Protein AF-A0A1A7W9N6-F1 (afdb_monomer_lite)

Structure (mmCIF, N/CA/C/O backbone):
data_AF-A0A1A7W9N6-F1
#
_entry.id   AF-A0A1A7W9N6-F1
#
loop_
_atom_site.group_PDB
_atom_site.id
_atom_site.type_symbol
_atom_site.label_atom_id
_atom_site.label_alt_id
_atom_site.label_comp_id
_atom_site.label_asym_id
_atom_site.label_entity_id
_atom_site.label_seq_id
_atom_site.pdbx_PDB_ins_code
_atom_site.Cartn_x
_atom_site.Cartn_y
_atom_site.Cartn_z
_atom_site.occupancy
_atom_site.B_iso_or_equiv
_atom_site.auth_seq_id
_atom_site.auth_comp_id
_atom_site.auth_asym_id
_atom_site.auth_atom_id
_atom_site.pdbx_PDB_model_num
ATOM 1 N N . ALA A 1 1 ? 23.159 -4.246 10.395 1.00 40.38 1 ALA A N 1
ATOM 2 C CA . ALA A 1 1 ? 23.234 -3.178 9.374 1.00 40.38 1 ALA A CA 1
ATOM 3 C C . ALA A 1 1 ? 21.903 -2.975 8.635 1.00 40.38 1 ALA A C 1
ATOM 5 O O . ALA A 1 1 ? 21.334 -1.902 8.759 1.00 40.38 1 ALA A O 1
ATOM 6 N N . VAL A 1 2 ? 21.338 -3.995 7.967 1.00 41.28 2 VAL A N 1
ATOM 7 C CA . VAL A 1 2 ? 20.120 -3.872 7.120 1.00 41.28 2 VAL A CA 1
ATOM 8 C C . VAL A 1 2 ? 18.894 -3.259 7.833 1.00 41.28 2 VAL A C 1
ATOM 10 O O . VAL A 1 2 ? 18.187 -2.453 7.238 1.00 41.28 2 VAL A O 1
ATOM 13 N N . LYS A 1 3 ? 18.682 -3.567 9.124 1.00 33.03 3 LYS A N 1
ATOM 14 C CA . LYS A 1 3 ? 17.565 -3.052 9.948 1.00 33.03 3 LYS A CA 1
ATOM 15 C C . LYS A 1 3 ? 17.472 -1.522 9.999 1.00 33.03 3 LYS A C 1
ATOM 17 O O . LYS A 1 3 ? 16.381 -0.975 9.904 1.00 33.03 3 LYS A O 1
ATOM 22 N N . PHE A 1 4 ? 18.598 -0.849 10.233 1.00 38.84 4 PHE A N 1
ATOM 23 C CA . PHE A 1 4 ? 18.612 0.604 10.430 1.00 38.84 4 PHE A CA 1
ATOM 24 C C . PHE A 1 4 ? 18.635 1.362 9.106 1.00 38.84 4 PHE A C 1
ATOM 26 O O . PHE A 1 4 ? 18.126 2.474 9.064 1.00 38.84 4 PHE A O 1
ATOM 33 N N . ASN A 1 5 ? 19.140 0.736 8.039 1.00 46.41 5 ASN A N 1
ATOM 34 C CA . ASN A 1 5 ? 19.109 1.324 6.705 1.00 46.41 5 ASN A CA 1
ATOM 35 C C . ASN A 1 5 ? 17.657 1.436 6.225 1.00 46.41 5 ASN A C 1
ATOM 37 O O . ASN A 1 5 ? 17.173 2.540 6.042 1.00 46.41 5 ASN A O 1
ATOM 41 N N . LEU A 1 6 ? 16.885 0.341 6.200 1.00 50.59 6 LEU A N 1
ATOM 42 C CA . LEU A 1 6 ? 15.506 0.364 5.674 1.00 50.59 6 LEU A CA 1
ATOM 43 C C . LEU A 1 6 ? 14.525 1.260 6.454 1.00 50.59 6 LEU A C 1
ATOM 45 O O . LEU A 1 6 ? 13.573 1.760 5.863 1.00 50.59 6 LEU A O 1
ATOM 49 N N . ARG A 1 7 ? 14.751 1.471 7.760 1.00 50.62 7 ARG A N 1
ATOM 50 C CA . ARG A 1 7 ? 13.930 2.364 8.605 1.00 50.62 7 ARG A CA 1
ATOM 51 C C . ARG A 1 7 ? 14.305 3.846 8.448 1.00 50.62 7 ARG A C 1
ATOM 53 O O . ARG A 1 7 ? 13.474 4.701 8.724 1.00 50.62 7 ARG A O 1
ATOM 60 N N . ALA A 1 8 ? 15.540 4.148 8.043 1.00 56.41 8 ALA A N 1
ATOM 61 C CA . ALA A 1 8 ? 16.021 5.512 7.803 1.00 56.41 8 ALA A CA 1
ATOM 62 C C . ALA A 1 8 ? 16.044 5.892 6.310 1.00 56.41 8 ALA A C 1
ATOM 64 O O . ALA A 1 8 ? 16.254 7.061 5.988 1.00 56.41 8 ALA A O 1
ATOM 65 N N . GLU A 1 9 ? 15.833 4.921 5.417 1.00 67.62 9 GLU A N 1
ATOM 66 C CA . GLU A 1 9 ? 15.826 5.129 3.973 1.00 67.62 9 GLU A CA 1
ATOM 67 C C . GLU A 1 9 ? 14.688 6.054 3.550 1.00 67.62 9 GLU A C 1
ATOM 69 O O . GLU A 1 9 ? 13.562 5.984 4.059 1.00 67.62 9 GLU A O 1
ATOM 74 N N . SER A 1 10 ? 14.976 6.901 2.561 1.00 82.88 10 SER A N 1
ATOM 75 C CA . SER A 1 10 ? 13.956 7.767 1.994 1.00 82.88 10 SER A CA 1
ATOM 76 C C . SER A 1 10 ? 12.894 6.934 1.261 1.00 82.88 10 SER A C 1
ATOM 78 O O . SER A 1 10 ? 13.165 5.817 0.807 1.00 82.88 10 SER A O 1
ATOM 80 N N . PRO A 1 11 ? 11.689 7.486 1.034 1.00 84.69 11 PRO A N 1
ATOM 81 C CA . PRO A 1 11 ? 10.685 6.813 0.219 1.00 84.69 11 PRO A CA 1
ATOM 82 C C . PRO A 1 11 ? 11.200 6.414 -1.173 1.00 84.69 11 PRO A C 1
ATOM 84 O O . PRO A 1 11 ? 10.679 5.474 -1.758 1.00 84.69 11 PRO A O 1
ATOM 87 N N . ARG A 1 12 ? 12.199 7.118 -1.726 1.00 89.19 12 ARG A N 1
ATOM 88 C CA . ARG A 1 12 ? 12.764 6.806 -3.048 1.00 89.19 12 ARG A CA 1
ATOM 89 C C . ARG A 1 12 ? 13.609 5.541 -3.006 1.00 89.19 12 ARG A C 1
ATOM 91 O O . ARG A 1 12 ? 13.383 4.662 -3.829 1.00 89.19 12 ARG A O 1
ATOM 98 N N . ASP A 1 13 ? 14.493 5.437 -2.020 1.00 87.69 13 ASP A N 1
ATOM 99 C CA . ASP A 1 13 ? 15.378 4.281 -1.850 1.00 87.69 13 ASP A CA 1
ATOM 100 C C . ASP A 1 13 ? 14.560 3.021 -1.527 1.00 87.69 13 ASP A C 1
ATOM 102 O O . ASP A 1 13 ? 14.825 1.935 -2.044 1.00 87.69 13 ASP A O 1
ATOM 106 N N . PHE A 1 14 ? 13.478 3.168 -0.752 1.00 88.56 14 PHE A N 1
ATOM 107 C CA . PHE A 1 14 ? 12.549 2.063 -0.524 1.00 88.56 14 PHE A CA 1
ATOM 108 C C . PHE A 1 14 ? 11.819 1.648 -1.811 1.00 88.56 14 PHE A C 1
ATOM 110 O O . PHE A 1 14 ? 11.653 0.459 -2.071 1.00 88.56 14 PHE A O 1
ATOM 117 N N . VAL A 1 15 ? 11.421 2.602 -2.662 1.00 92.06 15 VAL A N 1
ATOM 118 C CA . VAL A 1 15 ? 10.859 2.295 -3.989 1.00 92.06 15 VAL A CA 1
ATOM 119 C C . VAL A 1 15 ? 11.872 1.574 -4.878 1.00 92.06 15 VAL A C 1
ATOM 121 O O . VAL A 1 15 ? 11.483 0.622 -5.549 1.00 92.06 15 VAL A O 1
ATOM 124 N N . ASP A 1 16 ? 13.147 1.978 -4.884 1.00 91.12 16 ASP A N 1
ATOM 125 C CA . ASP A 1 16 ? 14.215 1.262 -5.601 1.00 91.12 16 ASP A CA 1
ATOM 126 C C . ASP A 1 16 ? 14.278 -0.207 -5.186 1.00 91.12 16 ASP A C 1
ATOM 128 O O . ASP A 1 16 ? 14.307 -1.096 -6.040 1.00 91.12 16 ASP A O 1
ATOM 132 N N . LEU A 1 17 ? 14.221 -0.471 -3.879 1.00 90.19 17 LEU A N 1
ATOM 133 C CA . LEU A 1 17 ? 14.188 -1.831 -3.362 1.00 90.19 17 LEU A CA 1
ATOM 134 C C . LEU A 1 17 ? 12.951 -2.593 -3.852 1.00 90.19 17 LEU A C 1
ATOM 136 O O . LEU A 1 17 ? 13.098 -3.703 -4.360 1.00 90.19 17 LEU A O 1
ATOM 140 N N . LEU A 1 18 ? 11.753 -2.016 -3.731 1.00 91.25 18 LEU A N 1
ATOM 141 C CA . LEU A 1 18 ? 10.515 -2.683 -4.148 1.00 91.25 18 LEU A CA 1
ATOM 142 C C . LEU A 1 18 ? 10.503 -2.999 -5.649 1.00 91.25 18 LEU A C 1
ATOM 144 O O . LEU A 1 18 ? 10.092 -4.086 -6.045 1.00 91.25 18 LEU A O 1
ATOM 148 N N . LEU A 1 19 ? 10.980 -2.072 -6.483 1.00 92.31 19 LEU A N 1
ATOM 149 C CA . LEU A 1 19 ? 11.065 -2.261 -7.933 1.00 92.31 19 LEU A CA 1
ATOM 150 C C . LEU A 1 19 ? 12.184 -3.230 -8.343 1.00 92.31 19 LEU A C 1
ATOM 152 O O . LEU A 1 19 ? 12.133 -3.787 -9.436 1.00 92.31 19 LEU A O 1
ATOM 156 N N . SER A 1 20 ? 13.181 -3.458 -7.482 1.00 92.38 20 SER A N 1
ATOM 157 C CA . SER A 1 20 ? 14.221 -4.467 -7.720 1.00 92.38 20 SER A CA 1
ATOM 158 C C . SER A 1 20 ? 13.718 -5.904 -7.537 1.00 92.38 20 SER A C 1
ATOM 160 O O . SER A 1 20 ? 14.370 -6.854 -7.979 1.00 92.38 20 SER A O 1
ATOM 162 N N . TRP A 1 21 ? 12.570 -6.093 -6.878 1.00 91.06 21 TRP A N 1
ATOM 163 C CA . TRP A 1 21 ? 12.002 -7.418 -6.671 1.00 91.06 21 TRP A CA 1
ATOM 164 C C . TRP A 1 21 ? 11.424 -7.968 -7.968 1.00 91.06 21 TRP A C 1
ATOM 166 O O . TRP A 1 21 ? 10.752 -7.276 -8.726 1.00 91.06 21 TRP A O 1
ATOM 176 N N . LYS A 1 22 ? 11.624 -9.272 -8.188 1.00 90.75 22 LYS A N 1
ATOM 177 C CA . LYS A 1 22 ? 11.070 -9.981 -9.350 1.00 90.75 22 LYS A CA 1
ATOM 178 C C . LYS A 1 22 ? 9.545 -9.842 -9.448 1.00 90.75 22 LYS A C 1
ATOM 180 O O . LYS A 1 22 ? 9.002 -9.816 -10.548 1.00 90.75 22 LYS A O 1
ATOM 185 N N . HIS A 1 23 ? 8.870 -9.781 -8.302 1.00 88.38 23 HIS A N 1
ATOM 186 C CA . HIS A 1 23 ? 7.435 -9.562 -8.202 1.00 88.38 23 HIS A CA 1
ATOM 187 C C . HIS A 1 23 ? 7.184 -8.445 -7.190 1.00 88.38 23 HIS A C 1
ATOM 189 O O . HIS A 1 23 ? 7.594 -8.557 -6.033 1.00 88.38 23 HIS A O 1
ATOM 195 N N . PHE A 1 24 ? 6.528 -7.371 -7.630 1.00 91.25 24 PHE A N 1
ATOM 196 C CA . PHE A 1 24 ? 6.167 -6.260 -6.756 1.00 91.25 24 PHE A CA 1
ATOM 197 C C . PHE A 1 24 ? 5.120 -6.736 -5.732 1.00 91.25 24 PHE A C 1
ATOM 199 O O . PHE A 1 24 ? 4.175 -7.432 -6.113 1.00 91.25 24 PHE A O 1
ATOM 206 N N . PRO A 1 25 ? 5.252 -6.411 -4.437 1.00 92.31 25 PRO A N 1
ATOM 207 C CA . PRO A 1 25 ? 4.353 -6.942 -3.417 1.00 92.31 25 PRO A CA 1
ATOM 208 C C . PRO A 1 25 ? 2.944 -6.351 -3.528 1.00 92.31 25 PRO A C 1
ATOM 210 O O . PRO A 1 25 ? 2.778 -5.160 -3.787 1.00 92.31 25 PRO A O 1
ATOM 213 N N . ASN A 1 26 ? 1.907 -7.152 -3.256 1.00 94.12 26 ASN A N 1
ATOM 214 C CA . ASN A 1 26 ? 0.525 -6.650 -3.203 1.00 94.12 26 ASN A CA 1
ATOM 215 C C . ASN A 1 26 ? 0.287 -5.663 -2.052 1.00 94.12 26 ASN A C 1
ATOM 217 O O . ASN A 1 26 ? -0.600 -4.822 -2.139 1.00 94.12 26 ASN A O 1
ATOM 221 N N . ILE A 1 27 ? 1.051 -5.753 -0.959 1.00 92.31 27 ILE A N 1
ATOM 222 C CA . ILE A 1 27 ? 0.919 -4.861 0.197 1.00 92.31 27 ILE A CA 1
ATOM 223 C C . ILE A 1 27 ? 2.307 -4.408 0.629 1.00 92.31 27 ILE A C 1
ATOM 225 O O . ILE A 1 27 ? 3.158 -5.225 0.971 1.00 92.31 27 ILE A O 1
ATOM 229 N N . SER A 1 28 ? 2.524 -3.098 0.621 1.00 91.62 28 SER A N 1
ATOM 230 C CA . SER A 1 28 ? 3.708 -2.443 1.172 1.00 91.62 28 SER A CA 1
ATOM 231 C C . SER A 1 28 ? 3.305 -1.629 2.392 1.00 91.62 28 SER A C 1
ATOM 233 O O . SER A 1 28 ? 2.448 -0.752 2.290 1.00 91.62 28 SER A O 1
ATOM 235 N N . VAL A 1 29 ? 3.917 -1.910 3.540 1.00 87.69 29 VAL A N 1
ATOM 236 C CA . VAL A 1 29 ? 3.707 -1.150 4.780 1.00 87.69 29 VAL A CA 1
ATOM 237 C C . VAL A 1 29 ? 4.914 -0.256 5.012 1.00 87.69 29 VAL A C 1
ATOM 239 O O . VAL A 1 29 ? 6.045 -0.738 4.982 1.00 87.69 29 VAL A O 1
ATOM 242 N N . TYR A 1 30 ? 4.683 1.042 5.197 1.00 85.94 30 TYR A N 1
ATOM 243 C CA . TYR A 1 30 ? 5.754 2.026 5.338 1.00 85.94 30 TYR A CA 1
ATOM 244 C C . TYR A 1 30 ? 5.286 3.252 6.131 1.00 85.94 30 TYR A C 1
ATOM 246 O O . TYR A 1 30 ? 4.108 3.609 6.092 1.00 85.94 30 TYR A O 1
ATOM 254 N N . ASP A 1 31 ? 6.210 3.925 6.819 1.00 81.69 31 ASP A N 1
ATOM 255 C CA . ASP A 1 31 ? 5.909 5.071 7.692 1.00 81.69 31 ASP A CA 1
ATOM 256 C C . ASP A 1 31 ? 5.293 6.253 6.931 1.00 81.69 31 ASP A C 1
ATOM 258 O O . ASP A 1 31 ? 4.393 6.929 7.429 1.00 81.69 31 ASP A O 1
ATOM 262 N N . TYR A 1 32 ? 5.754 6.489 5.698 1.00 85.88 32 TYR A N 1
ATOM 263 C CA . TYR A 1 32 ? 5.233 7.527 4.810 1.00 85.88 32 TYR A CA 1
ATOM 264 C C . TYR A 1 32 ? 4.677 6.922 3.514 1.00 85.88 32 TYR A C 1
ATOM 266 O O . TYR A 1 32 ? 5.175 7.182 2.413 1.00 85.88 32 TYR A O 1
ATOM 274 N N . ALA A 1 33 ? 3.637 6.089 3.630 1.00 90.94 33 ALA A N 1
ATOM 275 C CA . ALA A 1 33 ? 3.084 5.332 2.504 1.00 90.94 33 ALA A CA 1
ATOM 276 C C . ALA A 1 33 ? 2.574 6.221 1.356 1.00 90.94 33 ALA A C 1
ATOM 278 O O . ALA A 1 33 ? 2.684 5.852 0.186 1.00 90.94 33 ALA A O 1
ATOM 279 N N . ARG A 1 34 ? 2.085 7.434 1.654 1.00 92.50 34 ARG A N 1
ATOM 280 C CA . ARG A 1 34 ? 1.764 8.439 0.627 1.00 92.50 34 ARG A CA 1
ATOM 281 C C . ARG A 1 34 ? 2.982 8.811 -0.220 1.00 92.50 34 ARG A C 1
ATOM 283 O O . ARG A 1 34 ? 2.868 8.882 -1.442 1.00 92.50 34 ARG A O 1
ATOM 290 N N . GLY A 1 35 ? 4.123 9.072 0.418 1.00 92.12 35 GLY A N 1
ATOM 291 C CA . GLY A 1 35 ? 5.371 9.374 -0.281 1.00 92.12 35 GLY A CA 1
ATOM 292 C C . GLY A 1 35 ? 5.850 8.188 -1.101 1.00 92.12 35 GLY A C 1
ATOM 293 O O . GLY A 1 35 ? 6.211 8.361 -2.262 1.00 92.12 35 GLY A O 1
ATOM 294 N N . LEU A 1 36 ? 5.773 6.989 -0.522 1.00 92.94 36 LEU A N 1
ATOM 295 C CA . LEU A 1 36 ? 6.113 5.746 -1.205 1.00 92.94 36 LEU A CA 1
ATOM 296 C C . LEU A 1 36 ? 5.300 5.571 -2.494 1.00 92.94 36 LEU A C 1
ATOM 298 O O . LEU A 1 36 ? 5.876 5.420 -3.570 1.00 92.94 36 LEU A O 1
ATOM 302 N N . ALA A 1 37 ? 3.971 5.669 -2.403 1.00 95.31 37 ALA A N 1
ATOM 303 C CA . ALA A 1 37 ? 3.084 5.512 -3.551 1.00 95.31 37 ALA A CA 1
ATOM 304 C C . ALA A 1 37 ? 3.329 6.575 -4.631 1.00 95.31 37 ALA A C 1
ATOM 306 O O . ALA A 1 37 ? 3.349 6.257 -5.819 1.00 95.31 37 ALA A O 1
ATOM 307 N N . LEU A 1 38 ? 3.557 7.831 -4.227 1.00 95.12 38 LEU A N 1
ATOM 308 C CA . LEU A 1 38 ? 3.872 8.920 -5.153 1.00 95.12 38 LEU A CA 1
ATOM 309 C C . LEU A 1 38 ? 5.173 8.649 -5.923 1.00 95.12 38 LEU A C 1
ATOM 311 O O . LEU A 1 38 ? 5.213 8.818 -7.140 1.00 95.12 38 LEU A O 1
ATOM 315 N N . HIS A 1 39 ? 6.229 8.229 -5.225 1.00 95.12 39 HIS A N 1
ATOM 316 C CA . HIS A 1 39 ? 7.522 7.951 -5.846 1.00 95.12 39 HIS A CA 1
ATOM 317 C C . HIS A 1 39 ? 7.493 6.701 -6.728 1.00 95.12 39 HIS A C 1
ATOM 319 O O . HIS A 1 39 ? 8.062 6.731 -7.819 1.00 95.12 39 HIS A O 1
ATOM 325 N N . ALA A 1 40 ? 6.796 5.643 -6.309 1.00 95.75 40 ALA A N 1
ATOM 326 C CA . ALA A 1 40 ? 6.610 4.439 -7.113 1.00 95.75 40 ALA A CA 1
ATOM 327 C C . ALA A 1 40 ? 5.861 4.744 -8.413 1.00 95.75 40 ALA A C 1
ATOM 329 O O . ALA A 1 40 ? 6.390 4.469 -9.486 1.00 95.75 40 ALA A O 1
ATOM 330 N N . ASN A 1 41 ? 4.702 5.407 -8.333 1.00 95.81 41 ASN A N 1
ATOM 331 C CA . ASN A 1 41 ? 3.915 5.763 -9.517 1.00 95.81 41 ASN A CA 1
ATOM 332 C C . ASN A 1 41 ? 4.652 6.733 -10.452 1.00 95.81 41 ASN A C 1
ATOM 334 O O . ASN A 1 41 ? 4.442 6.698 -11.660 1.00 95.81 41 ASN A O 1
ATOM 338 N N . GLY A 1 42 ? 5.526 7.593 -9.917 1.00 95.19 42 GLY A N 1
ATOM 339 C CA . GLY A 1 42 ? 6.371 8.467 -10.732 1.00 95.19 42 GLY A CA 1
ATOM 340 C C . GLY A 1 42 ? 7.441 7.718 -11.534 1.00 95.19 42 GLY A C 1
ATOM 341 O O . GLY A 1 42 ? 7.864 8.204 -12.579 1.00 95.19 42 GLY A O 1
ATOM 342 N N . ARG A 1 43 ? 7.881 6.544 -11.065 1.00 94.81 43 ARG A N 1
ATOM 343 C CA . ARG A 1 43 ? 8.902 5.723 -11.736 1.00 94.81 43 ARG A CA 1
ATOM 344 C C . ARG A 1 43 ? 8.308 4.651 -12.630 1.00 94.81 43 ARG A C 1
ATOM 346 O O . ARG A 1 43 ? 8.806 4.429 -13.727 1.00 94.81 43 ARG A O 1
ATOM 353 N N . GLN A 1 44 ? 7.255 4.005 -12.156 1.00 94.12 44 GLN A N 1
ATOM 354 C CA . GLN A 1 44 ? 6.484 3.033 -12.905 1.00 94.12 44 GLN A CA 1
ATOM 355 C C . GLN A 1 44 ? 5.005 3.414 -12.761 1.00 94.12 44 GLN A C 1
ATOM 357 O O . GLN A 1 44 ? 4.388 3.137 -11.729 1.00 94.12 44 GLN A O 1
ATOM 362 N N . PRO A 1 45 ? 4.438 4.104 -13.766 1.00 94.25 45 PRO A N 1
ATOM 363 C CA . PRO A 1 45 ? 3.040 4.508 -13.750 1.00 94.25 45 PRO A CA 1
ATOM 364 C C . PRO A 1 45 ? 2.112 3.316 -13.528 1.00 94.25 45 PRO A C 1
ATOM 366 O O . PRO A 1 45 ? 2.309 2.247 -14.103 1.00 94.25 45 PRO A O 1
ATOM 369 N N . GLY A 1 46 ? 1.101 3.511 -12.687 1.00 91.75 46 GLY A N 1
ATOM 370 C CA . GLY A 1 46 ? 0.076 2.507 -12.428 1.00 91.75 46 GLY A CA 1
ATOM 371 C C . GLY A 1 46 ? 0.395 1.472 -11.352 1.00 91.75 46 GLY A C 1
ATOM 372 O O . GLY A 1 46 ? -0.485 0.682 -11.030 1.00 91.75 46 GLY A O 1
ATOM 373 N N . VAL A 1 47 ? 1.593 1.483 -10.747 1.00 93.19 47 VAL A N 1
ATOM 374 C CA . VAL A 1 47 ? 1.957 0.496 -9.707 1.00 93.19 47 VAL A CA 1
ATOM 375 C C . VAL A 1 47 ? 0.960 0.480 -8.555 1.00 93.19 47 VAL A C 1
ATOM 377 O O . VAL A 1 47 ? 0.559 -0.588 -8.122 1.00 93.19 47 VAL A O 1
ATOM 380 N N . PHE A 1 48 ? 0.537 1.647 -8.075 1.00 96.19 48 PHE A N 1
ATOM 381 C CA . PHE A 1 48 ? -0.427 1.791 -6.984 1.00 96.19 48 PHE A CA 1
ATOM 382 C C . PHE A 1 48 ? -1.773 2.367 -7.456 1.00 96.19 48 PHE A C 1
ATOM 384 O O . PHE A 1 48 ? -2.418 3.133 -6.736 1.00 96.19 48 PHE A O 1
ATOM 391 N N . ASP A 1 49 ? -2.205 2.066 -8.676 1.00 93.25 49 ASP A N 1
ATOM 392 C CA . ASP A 1 49 ? -3.523 2.490 -9.158 1.00 93.25 49 ASP A CA 1
ATOM 393 C C . ASP A 1 49 ? -4.665 1.642 -8.565 1.00 93.25 49 ASP A C 1
ATOM 395 O O . ASP A 1 49 ? -4.439 0.518 -8.116 1.00 93.25 49 ASP A O 1
ATOM 399 N N . PRO A 1 50 ? -5.909 2.165 -8.525 1.00 93.69 50 PRO A N 1
ATOM 400 C CA . PRO A 1 50 ? -6.337 3.490 -9.001 1.00 93.69 50 PRO A CA 1
ATOM 401 C C . PRO A 1 50 ? -6.190 4.611 -7.959 1.00 93.69 50 PRO A C 1
ATOM 403 O O . PRO A 1 50 ? -6.143 5.790 -8.301 1.00 93.69 50 PRO A O 1
ATOM 406 N N . PHE A 1 51 ? -6.110 4.280 -6.670 1.00 96.00 51 PHE A N 1
ATOM 407 C CA . PHE A 1 51 ? -6.235 5.272 -5.596 1.00 96.00 51 PHE A CA 1
ATOM 408 C C . PHE A 1 51 ? -4.902 5.663 -4.965 1.00 96.00 51 PHE A C 1
ATOM 410 O O . PHE A 1 51 ? -4.870 6.069 -3.801 1.00 96.00 51 PHE A O 1
ATOM 417 N N . GLN A 1 52 ? -3.800 5.574 -5.713 1.00 95.31 52 GLN A N 1
ATOM 418 C CA . GLN A 1 52 ? -2.440 5.784 -5.201 1.00 95.31 52 GLN A CA 1
ATOM 419 C C . GLN A 1 52 ? -2.141 4.859 -4.006 1.00 95.31 52 GLN A C 1
ATOM 421 O O . GLN A 1 52 ? -1.537 5.275 -3.016 1.00 95.31 52 GLN A O 1
ATOM 426 N N . GLY A 1 53 ? -2.639 3.624 -4.052 1.00 94.94 53 GLY A N 1
ATOM 427 C CA . GLY A 1 53 ? -2.387 2.576 -3.065 1.00 94.94 53 GLY A CA 1
ATOM 428 C C . GLY A 1 53 ? -3.222 2.692 -1.793 1.00 94.94 53 GLY A C 1
ATOM 429 O O . GLY A 1 53 ? -2.909 2.018 -0.816 1.00 94.94 53 GLY A O 1
ATOM 430 N N . ARG A 1 54 ? -4.240 3.564 -1.769 1.00 96.81 54 ARG A N 1
ATOM 431 C CA . ARG A 1 54 ? -5.268 3.578 -0.716 1.00 96.81 54 ARG A CA 1
ATOM 432 C C . ARG A 1 54 ? -6.200 2.379 -0.871 1.00 96.81 54 ARG A C 1
ATOM 434 O O . ARG A 1 54 ? -6.413 1.899 -1.980 1.00 96.81 54 ARG A O 1
ATOM 441 N N . LEU A 1 55 ? -6.791 1.956 0.242 1.00 96.75 55 LEU A N 1
ATOM 442 C CA . LEU A 1 55 ? -7.727 0.832 0.297 1.00 96.75 55 LEU A CA 1
ATOM 443 C C . LEU A 1 55 ? -9.076 1.139 -0.365 1.00 96.75 55 LEU A C 1
ATOM 445 O O . LEU A 1 55 ? -9.745 0.236 -0.854 1.00 96.75 55 LEU A O 1
ATOM 449 N N . LEU A 1 56 ? -9.472 2.412 -0.375 1.00 97.19 56 LEU A N 1
ATOM 450 C CA . LEU A 1 56 ? -10.730 2.902 -0.931 1.00 97.19 56 LEU A CA 1
ATOM 451 C C . LEU A 1 56 ? -10.494 4.205 -1.702 1.00 97.19 56 LEU A C 1
ATOM 453 O O . LEU A 1 56 ? -9.497 4.905 -1.486 1.00 97.19 56 LEU A O 1
ATOM 457 N N . ASP A 1 57 ? -11.453 4.553 -2.559 1.00 97.06 57 ASP A N 1
ATOM 458 C CA . ASP A 1 57 ? -11.520 5.861 -3.213 1.00 97.06 57 ASP A CA 1
ATOM 459 C C . ASP A 1 57 ? -11.553 6.977 -2.145 1.00 97.06 57 ASP A C 1
ATOM 461 O O . ASP A 1 57 ? -12.350 6.869 -1.203 1.00 97.06 57 ASP A O 1
ATOM 465 N N . PRO A 1 58 ? -10.718 8.034 -2.236 1.00 96.38 58 PRO A N 1
ATOM 466 C CA . PRO A 1 58 ? -10.705 9.167 -1.306 1.00 96.38 58 PRO A CA 1
ATOM 467 C C . PRO A 1 58 ? -11.941 10.090 -1.385 1.00 96.38 58 PRO A C 1
ATOM 469 O O . PRO A 1 58 ? -11.807 11.315 -1.422 1.00 96.38 58 PRO A O 1
ATOM 472 N N . THR A 1 59 ? -13.148 9.524 -1.349 1.00 97.56 59 THR A N 1
ATOM 473 C CA . THR A 1 59 ? -14.407 10.269 -1.234 1.00 97.56 59 THR A CA 1
ATOM 474 C C . THR A 1 59 ? -14.658 10.717 0.214 1.00 97.56 59 THR A C 1
ATOM 476 O O . THR A 1 59 ? -14.214 10.047 1.154 1.00 97.56 59 THR A O 1
ATOM 479 N N . PRO A 1 60 ? -15.402 11.818 0.444 1.00 97.25 60 PRO A N 1
ATOM 480 C CA . PRO A 1 60 ? -15.751 12.259 1.797 1.00 97.25 60 PRO A CA 1
ATOM 481 C C . PRO A 1 60 ? -16.476 11.190 2.627 1.00 97.25 60 PRO A C 1
ATOM 483 O O . PRO A 1 60 ? -16.225 11.077 3.825 1.00 97.25 60 PRO A O 1
ATOM 486 N N . GLU A 1 61 ? -17.329 10.382 1.990 1.00 97.75 61 GLU A N 1
ATOM 487 C CA . GLU A 1 61 ? -18.063 9.298 2.651 1.00 97.75 61 GLU A CA 1
ATOM 488 C C . GLU A 1 61 ? -17.117 8.187 3.119 1.00 97.75 61 GLU A C 1
ATOM 490 O O . GLU A 1 61 ? -17.137 7.826 4.293 1.00 97.75 61 GLU A O 1
ATOM 495 N N . ASN A 1 62 ? -16.217 7.709 2.249 1.00 97.69 62 ASN A N 1
ATOM 496 C CA . ASN A 1 62 ? -15.250 6.670 2.615 1.00 97.69 62 ASN A CA 1
ATOM 497 C C . ASN A 1 62 ? -14.313 7.143 3.732 1.00 97.69 62 ASN A C 1
ATOM 499 O O . ASN A 1 62 ? -14.037 6.395 4.667 1.00 97.69 62 ASN A O 1
ATOM 503 N N . ILE A 1 63 ? -13.850 8.397 3.665 1.00 96.75 63 ILE A N 1
ATOM 504 C CA . ILE A 1 63 ? -13.010 9.002 4.709 1.00 96.75 63 ILE A CA 1
ATOM 505 C C . ILE A 1 63 ? -13.756 9.026 6.045 1.00 96.75 63 ILE A C 1
ATOM 507 O O . ILE A 1 63 ? -13.182 8.664 7.074 1.00 96.75 63 ILE A O 1
ATOM 511 N N . LYS A 1 64 ? -15.031 9.427 6.040 1.00 96.38 64 LYS A N 1
ATOM 512 C CA . LYS A 1 64 ? -15.862 9.472 7.244 1.00 96.38 64 LYS A CA 1
ATOM 513 C C . LYS A 1 64 ? -16.082 8.074 7.820 1.00 96.38 64 LYS A C 1
ATOM 515 O O . LYS A 1 64 ? -15.783 7.857 8.991 1.00 96.38 64 LYS A O 1
ATOM 520 N N . GLN A 1 65 ? -16.527 7.119 7.006 1.00 96.88 65 GLN A N 1
ATOM 521 C CA . GLN A 1 65 ? -16.772 5.745 7.450 1.00 96.88 65 GLN A CA 1
ATOM 522 C C . GLN A 1 65 ? -15.505 5.076 7.995 1.00 96.88 65 GLN A C 1
ATOM 524 O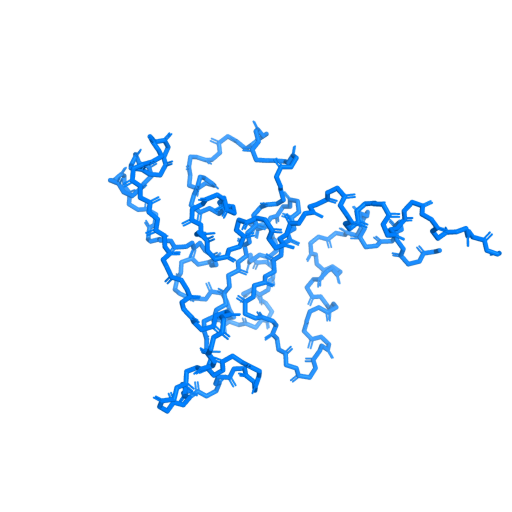 O . GLN A 1 65 ? -15.563 4.408 9.026 1.00 96.88 65 GLN A O 1
ATOM 529 N N . ALA A 1 66 ? -14.352 5.301 7.359 1.00 94.88 66 ALA A N 1
ATOM 530 C CA . ALA A 1 66 ? -13.060 4.809 7.835 1.00 94.88 66 ALA A CA 1
ATOM 531 C C . ALA A 1 66 ? -12.619 5.476 9.143 1.00 94.88 66 ALA A C 1
ATOM 533 O O . ALA A 1 66 ? -12.122 4.799 10.038 1.00 94.88 66 ALA A O 1
ATOM 534 N N . SER A 1 67 ? -12.839 6.785 9.290 1.00 91.75 67 SER A N 1
ATOM 535 C CA . SER A 1 67 ? -12.517 7.515 10.527 1.00 91.75 67 SER A CA 1
ATOM 536 C C . SER A 1 67 ? -13.387 7.077 11.704 1.00 91.75 67 SER A C 1
ATOM 538 O O . SER A 1 67 ? -12.927 7.082 12.842 1.00 91.75 67 SER A O 1
ATOM 540 N N . GLU A 1 68 ? -14.629 6.677 11.429 1.00 93.25 68 GLU A N 1
ATOM 541 C CA . GLU A 1 68 ? -15.578 6.149 12.411 1.00 93.25 68 GLU A CA 1
ATOM 542 C C . GLU A 1 68 ? -15.410 4.636 12.667 1.00 93.25 68 GLU A C 1
ATOM 544 O O . GLU A 1 68 ? -16.151 4.084 13.479 1.00 93.25 68 GLU A O 1
ATOM 549 N N . GLY A 1 69 ? -14.478 3.953 11.985 1.00 90.44 69 GLY A N 1
ATOM 550 C CA . GLY A 1 69 ? -14.262 2.504 12.124 1.00 90.44 69 GLY A CA 1
ATOM 551 C C . GLY A 1 69 ? -15.427 1.645 11.612 1.00 90.44 69 GLY A C 1
ATOM 552 O O . GLY A 1 69 ? -15.631 0.529 12.080 1.00 90.44 69 GLY A O 1
ATOM 553 N N . LYS A 1 70 ? -16.233 2.175 10.685 1.00 94.06 70 LYS A N 1
ATOM 554 C CA . LYS A 1 70 ? -17.465 1.542 10.178 1.00 94.06 70 LYS A CA 1
ATOM 555 C C . LYS A 1 70 ? -17.292 0.804 8.853 1.00 94.06 70 LYS A C 1
ATOM 557 O O . LYS A 1 70 ? -18.256 0.225 8.358 1.00 94.06 70 LYS A O 1
ATOM 562 N N . VAL A 1 71 ? -16.099 0.837 8.267 1.00 95.25 71 VAL A N 1
ATOM 563 C CA . VAL A 1 71 ? -15.798 0.180 6.992 1.00 95.25 71 VAL A CA 1
ATOM 564 C C . VAL A 1 71 ? -14.598 -0.741 7.140 1.00 95.25 71 VAL A C 1
ATOM 566 O O . VAL A 1 71 ? -13.622 -0.409 7.808 1.00 95.25 71 VAL A O 1
ATOM 569 N N . HIS A 1 72 ? -14.678 -1.883 6.466 1.00 95.00 72 HIS A N 1
ATOM 570 C CA . HIS A 1 72 ? -13.580 -2.820 6.300 1.00 95.00 72 HIS A CA 1
ATOM 571 C C . HIS A 1 72 ? -13.427 -3.166 4.819 1.00 95.00 72 HIS A C 1
ATOM 573 O O . HIS A 1 72 ? -14.411 -3.258 4.083 1.00 95.00 72 HIS A O 1
ATOM 579 N N . VAL A 1 73 ? -12.187 -3.379 4.397 1.00 95.00 73 VAL A N 1
ATOM 580 C CA . VAL A 1 73 ? -11.805 -3.833 3.064 1.00 95.00 73 VAL A CA 1
ATOM 581 C C . VAL A 1 73 ? -11.311 -5.262 3.192 1.00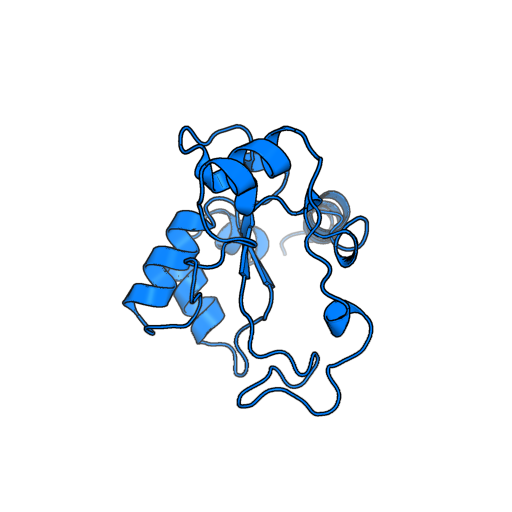 95.00 73 VAL A C 1
ATOM 583 O O . VAL A 1 73 ? -10.209 -5.502 3.675 1.00 95.00 73 VAL A O 1
ATOM 586 N N . ASN A 1 74 ? -12.148 -6.206 2.772 1.00 93.56 74 ASN A N 1
ATOM 587 C CA . ASN A 1 74 ? -11.806 -7.621 2.819 1.00 93.56 74 ASN A CA 1
ATOM 588 C C . ASN A 1 74 ? -10.886 -7.983 1.650 1.00 93.56 74 ASN A C 1
ATOM 590 O O . ASN A 1 74 ? -11.188 -7.693 0.489 1.00 93.56 74 ASN A O 1
ATOM 594 N N . MET A 1 75 ? -9.786 -8.657 1.964 1.00 91.69 75 MET A N 1
ATOM 595 C CA . MET A 1 75 ? -8.792 -9.152 1.014 1.00 91.69 75 MET A CA 1
ATOM 596 C C . MET A 1 75 ? -8.628 -10.672 1.165 1.00 91.69 75 MET A C 1
ATOM 598 O O . MET A 1 75 ? -7.605 -11.142 1.674 1.00 91.69 75 MET A O 1
ATOM 602 N N . PRO A 1 76 ? -9.607 -11.480 0.715 1.00 89.88 76 PRO A N 1
ATOM 603 C CA . PRO A 1 76 ? -9.575 -12.935 0.896 1.00 89.88 76 PRO A CA 1
ATOM 604 C C . PRO A 1 76 ? -8.349 -13.595 0.244 1.00 89.88 76 PRO A C 1
ATOM 606 O O . PRO A 1 76 ? -7.860 -14.614 0.740 1.00 89.88 76 PRO A O 1
ATOM 609 N N . TRP A 1 77 ? -7.797 -12.963 -0.799 1.00 88.75 77 TRP A N 1
ATOM 610 C CA . TRP A 1 77 ? -6.590 -13.396 -1.505 1.00 88.75 77 TRP A CA 1
ATOM 611 C C . TRP A 1 77 ? -5.307 -13.393 -0.663 1.00 88.75 77 TRP A C 1
ATOM 613 O O . TRP A 1 77 ? -4.304 -13.975 -1.070 1.00 88.75 77 TRP A O 1
ATOM 623 N N . LEU A 1 78 ? -5.334 -12.791 0.532 1.00 85.56 78 LEU A N 1
ATOM 624 C CA . LEU A 1 78 ? -4.252 -12.898 1.514 1.00 85.56 78 LEU A CA 1
ATOM 625 C C . LEU A 1 78 ? -4.216 -14.252 2.230 1.00 85.56 78 LEU A C 1
ATOM 627 O O . LEU A 1 78 ? -3.176 -14.630 2.764 1.00 85.56 78 LEU A O 1
ATOM 631 N N . LYS A 1 79 ? -5.338 -14.979 2.262 1.00 85.50 79 LYS A N 1
ATOM 632 C CA . LYS A 1 79 ? -5.438 -16.310 2.880 1.00 85.50 79 LYS A CA 1
ATOM 633 C C . LYS A 1 79 ? -5.435 -17.420 1.838 1.00 85.50 79 LYS A C 1
ATOM 635 O O . LYS A 1 79 ? -4.820 -18.459 2.056 1.00 85.50 79 LYS A O 1
ATOM 640 N N . LEU A 1 80 ? -6.142 -17.209 0.731 1.00 87.19 80 LEU A N 1
ATOM 641 C CA . LEU A 1 80 ? -6.281 -18.176 -0.354 1.00 87.19 80 LEU A CA 1
ATOM 642 C C . LEU A 1 80 ? -6.098 -17.460 -1.689 1.00 87.19 80 LEU A C 1
ATOM 644 O O . LEU A 1 80 ? -6.887 -16.563 -1.956 1.00 87.19 80 LEU A O 1
ATOM 648 N N . PRO A 1 81 ? -5.126 -17.842 -2.532 1.00 88.62 81 PRO A N 1
ATOM 649 C CA . PRO A 1 81 ? -4.866 -17.136 -3.783 1.00 88.62 81 PRO A CA 1
ATOM 650 C C . PRO A 1 81 ? -6.109 -17.053 -4.683 1.00 88.62 81 PRO A C 1
ATOM 652 O O . PRO A 1 81 ? -6.904 -17.994 -4.723 1.00 88.62 81 PRO A O 1
ATOM 655 N N . ASN A 1 82 ? -6.253 -15.966 -5.446 1.00 88.88 82 ASN A N 1
ATOM 656 C CA . ASN A 1 82 ? -7.305 -15.834 -6.455 1.00 88.88 82 ASN A CA 1
ATOM 657 C C . ASN A 1 82 ? -7.218 -16.981 -7.474 1.00 88.88 82 ASN A C 1
ATOM 659 O O . ASN A 1 82 ? -6.154 -17.260 -8.034 1.00 88.88 82 ASN A O 1
ATOM 663 N N . MET A 1 83 ? -8.358 -17.629 -7.728 1.00 90.00 83 MET A N 1
ATOM 664 C CA . MET A 1 83 ? -8.517 -18.661 -8.752 1.00 90.00 83 MET A CA 1
ATOM 665 C C . MET A 1 83 ? -9.810 -18.401 -9.549 1.00 90.00 83 MET A C 1
ATOM 667 O O . MET A 1 83 ? -10.894 -18.520 -8.977 1.00 90.00 83 MET A O 1
ATOM 671 N N . PRO A 1 84 ? -9.728 -18.071 -10.854 1.00 92.31 84 PRO A N 1
ATOM 672 C CA . PRO A 1 84 ? -8.498 -17.849 -11.619 1.00 92.31 84 PRO A CA 1
ATOM 673 C C . PRO A 1 84 ? -7.714 -16.630 -11.104 1.00 92.31 84 PRO A C 1
ATOM 675 O O . PRO A 1 84 ? -8.294 -15.717 -10.523 1.00 92.31 84 PRO A O 1
ATOM 678 N N . ALA A 1 85 ? -6.396 -16.637 -11.305 1.00 94.25 85 ALA A N 1
ATOM 679 C CA . ALA A 1 85 ? -5.560 -15.488 -10.977 1.00 94.25 85 ALA A CA 1
ATOM 680 C C . ALA A 1 85 ? -5.886 -14.300 -11.894 1.00 94.25 85 ALA A C 1
ATOM 682 O O . ALA A 1 85 ? -6.228 -14.482 -13.068 1.00 94.25 85 ALA A O 1
ATOM 683 N N . ASP A 1 86 ? -5.724 -13.093 -11.362 1.00 94.62 86 ASP A N 1
ATOM 684 C CA . ASP A 1 86 ? -5.815 -11.860 -12.126 1.00 94.62 86 ASP A CA 1
ATOM 685 C C . ASP A 1 86 ? -4.724 -11.824 -13.202 1.00 94.62 86 ASP A C 1
ATOM 687 O O . ASP A 1 86 ? -3.638 -12.404 -13.063 1.00 94.62 86 ASP A O 1
ATOM 691 N N . LYS A 1 87 ? -4.992 -11.088 -14.282 1.00 93.00 87 LYS A N 1
ATOM 692 C CA . LYS A 1 87 ? -3.962 -10.785 -15.273 1.00 93.00 87 LYS A CA 1
ATOM 693 C C . LYS A 1 87 ? -2.836 -10.001 -14.592 1.00 93.00 87 LYS A C 1
ATOM 695 O O . LYS A 1 87 ? -3.102 -9.020 -13.907 1.00 93.00 87 LYS A O 1
ATOM 700 N N . ASP A 1 88 ? -1.597 -10.446 -14.793 1.00 89.81 88 ASP A N 1
ATOM 701 C CA . ASP A 1 88 ? -0.399 -9.884 -14.153 1.00 89.81 88 ASP A CA 1
ATOM 702 C C . ASP A 1 88 ? -0.431 -9.964 -12.608 1.00 89.81 88 ASP A C 1
ATOM 704 O O . ASP A 1 88 ? 0.277 -9.233 -11.917 1.00 89.81 88 ASP A O 1
ATOM 708 N N . GLY A 1 89 ? -1.238 -10.879 -12.055 1.00 91.81 89 GLY A N 1
ATOM 709 C CA . GLY A 1 89 ? -1.345 -11.107 -10.620 1.00 91.81 89 GLY A CA 1
ATOM 710 C C . GLY A 1 89 ? -0.059 -11.652 -9.996 1.00 91.81 89 GLY A C 1
ATOM 711 O O . GLY A 1 89 ? 0.695 -12.419 -10.601 1.00 91.81 89 GLY A O 1
ATOM 712 N N . HIS A 1 90 ? 0.183 -11.286 -8.740 1.00 91.81 90 HIS A N 1
ATOM 713 C CA . HIS A 1 90 ? 1.329 -11.775 -7.987 1.00 91.81 90 HIS A CA 1
ATOM 714 C C . HIS A 1 90 ? 1.242 -13.305 -7.807 1.00 91.81 90 HIS A C 1
ATOM 716 O O . HIS A 1 90 ? 0.196 -13.813 -7.396 1.00 91.81 90 HIS A O 1
ATOM 722 N N . PRO A 1 91 ? 2.326 -14.070 -8.033 1.00 91.81 91 PRO A N 1
ATOM 723 C CA . PRO A 1 91 ? 2.265 -15.535 -8.115 1.00 91.81 91 PRO A CA 1
ATOM 724 C C . PRO A 1 91 ? 1.809 -16.228 -6.825 1.00 91.81 91 PRO A C 1
ATOM 726 O O . PRO A 1 91 ? 1.308 -17.346 -6.882 1.00 91.81 91 PRO A O 1
ATOM 729 N N . LEU A 1 92 ? 1.982 -15.587 -5.663 1.00 87.25 92 LEU A N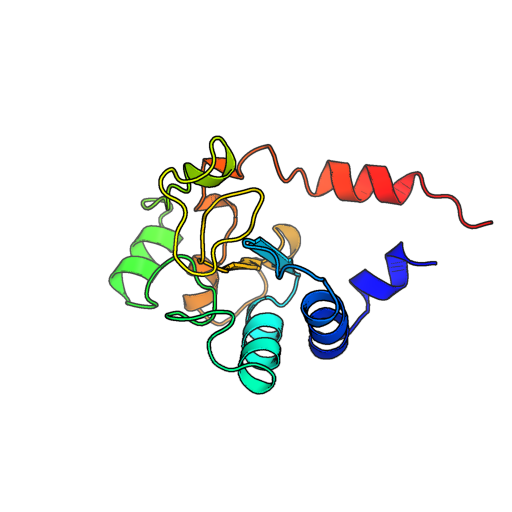 1
ATOM 730 C CA . LEU A 1 92 ? 1.543 -16.144 -4.377 1.00 87.25 92 LEU A CA 1
ATOM 731 C C . LEU A 1 92 ? 0.083 -15.844 -4.032 1.00 87.25 92 LEU A C 1
ATOM 733 O O . LEU A 1 92 ? -0.499 -16.589 -3.259 1.00 87.25 92 LEU A O 1
ATOM 737 N N . THR A 1 93 ? -0.496 -14.760 -4.543 1.00 90.25 93 THR A N 1
ATOM 738 C CA . THR A 1 93 ? -1.840 -14.305 -4.137 1.00 90.25 93 THR A CA 1
ATOM 739 C C . THR A 1 93 ? -2.843 -14.370 -5.279 1.00 90.25 93 THR A C 1
ATOM 741 O O . THR A 1 93 ? -4.042 -14.285 -5.045 1.00 90.25 93 THR A O 1
ATOM 744 N N . GLY A 1 94 ? -2.373 -14.469 -6.522 1.00 91.56 94 GLY A N 1
ATOM 745 C CA . GLY A 1 94 ? -3.192 -14.329 -7.719 1.00 91.56 94 GLY A CA 1
ATOM 746 C C . GLY A 1 94 ? -3.814 -12.939 -7.891 1.00 91.56 94 GLY A C 1
ATOM 747 O O . GLY A 1 94 ? -4.604 -12.770 -8.809 1.00 91.56 94 GLY A O 1
ATOM 748 N N . SER A 1 95 ? -3.495 -11.960 -7.038 1.00 93.88 95 SER A N 1
ATOM 749 C CA . SER A 1 95 ? -4.057 -10.607 -7.094 1.00 93.88 95 SER A CA 1
ATOM 750 C C . SER A 1 95 ? -3.132 -9.669 -7.858 1.00 93.88 95 SER A C 1
ATOM 752 O O . SER A 1 95 ? -1.918 -9.684 -7.630 1.00 93.88 95 SER A O 1
ATOM 754 N N . SER A 1 96 ? -3.687 -8.830 -8.732 1.00 94.44 96 SER A N 1
ATOM 755 C CA . SER A 1 96 ? -2.947 -7.747 -9.403 1.00 94.44 96 SER A CA 1
ATOM 756 C C . SER A 1 96 ? -3.004 -6.418 -8.639 1.00 94.44 96 SER A C 1
ATOM 758 O O . SER A 1 96 ? -2.517 -5.398 -9.119 1.00 94.44 96 SER A O 1
ATOM 760 N N . GLN A 1 97 ? -3.655 -6.392 -7.472 1.00 94.31 97 GLN A N 1
ATOM 761 C CA . GLN A 1 97 ? -3.837 -5.170 -6.692 1.00 94.31 97 GLN A CA 1
ATOM 762 C C . GLN A 1 97 ? -2.618 -4.894 -5.816 1.00 94.31 97 GLN A C 1
ATOM 764 O O . GLN A 1 97 ? -2.054 -5.810 -5.209 1.00 94.31 97 GLN A O 1
ATOM 769 N N . HIS A 1 98 ? -2.251 -3.618 -5.705 1.00 95.00 98 HIS A N 1
ATOM 770 C CA . HIS A 1 98 ? -1.120 -3.169 -4.904 1.00 95.00 98 HIS A CA 1
ATOM 771 C C . HIS A 1 98 ? -1.527 -2.012 -3.987 1.00 95.00 98 HIS A C 1
ATOM 773 O O . HIS A 1 98 ? -2.083 -1.004 -4.427 1.00 95.00 98 HIS A O 1
ATOM 779 N N . PHE A 1 99 ? -1.213 -2.141 -2.700 1.00 95.19 99 PHE A N 1
ATOM 780 C CA . PHE A 1 99 ? -1.572 -1.186 -1.655 1.00 95.19 99 PHE A CA 1
ATOM 781 C C . PHE A 1 99 ? -0.334 -0.675 -0.922 1.00 95.19 99 PHE A C 1
ATOM 783 O O . PHE A 1 99 ? 0.594 -1.433 -0.636 1.00 95.19 99 PHE A O 1
ATOM 790 N N . ALA A 1 100 ? -0.343 0.613 -0.586 1.00 93.81 100 ALA A N 1
ATOM 791 C CA . ALA A 1 100 ? 0.671 1.259 0.238 1.00 93.81 100 ALA A CA 1
ATOM 792 C C . ALA A 1 100 ? 0.004 1.732 1.536 1.00 93.81 100 ALA A C 1
ATOM 794 O O . ALA A 1 100 ? -0.752 2.712 1.531 1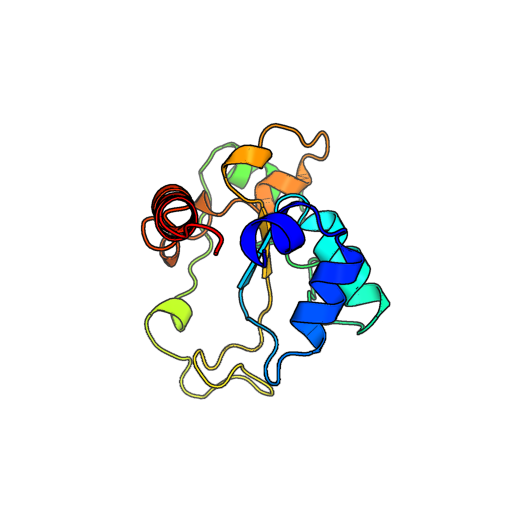.00 93.81 100 ALA A O 1
ATOM 795 N N . LEU A 1 101 ? 0.263 1.019 2.632 1.00 91.19 101 LEU A N 1
ATOM 796 C CA . LEU A 1 101 ? -0.400 1.183 3.926 1.00 91.19 101 LEU A CA 1
ATOM 797 C C . LEU A 1 101 ? 0.544 1.800 4.961 1.00 91.19 101 LEU A C 1
ATOM 799 O O . LEU A 1 101 ? 1.752 1.568 4.932 1.00 91.19 101 LEU A O 1
ATOM 803 N N . ASN A 1 102 ? -0.015 2.595 5.870 1.00 87.25 102 ASN A N 1
ATOM 804 C CA . ASN A 1 102 ? 0.755 3.271 6.910 1.00 87.25 102 ASN A CA 1
ATOM 805 C C . ASN A 1 102 ? 1.052 2.311 8.066 1.00 87.25 102 ASN A C 1
ATOM 807 O O . ASN A 1 102 ? 0.135 1.658 8.581 1.00 87.25 102 ASN A O 1
ATOM 811 N N . ASP A 1 103 ? 2.309 2.286 8.512 1.00 77.56 103 ASP A N 1
ATOM 812 C CA . ASP A 1 103 ? 2.679 1.582 9.741 1.00 77.56 103 ASP A CA 1
ATOM 813 C C . ASP A 1 103 ? 1.944 2.183 10.952 1.00 77.56 103 ASP A C 1
ATOM 815 O O . ASP A 1 103 ? 1.763 3.399 11.056 1.00 77.56 103 ASP A O 1
ATOM 819 N N . VAL A 1 104 ? 1.506 1.311 11.862 1.00 68.25 104 VAL A N 1
ATOM 820 C CA . VAL A 1 104 ? 0.598 1.577 12.989 1.00 68.25 104 VAL A CA 1
ATOM 821 C C . VAL A 1 104 ? 1.105 2.720 13.876 1.00 68.25 104 VAL A C 1
ATOM 823 O O . VAL A 1 104 ? 0.314 3.551 14.316 1.00 68.25 104 VAL A O 1
ATOM 826 N N . PHE A 1 105 ? 2.422 2.834 14.074 1.00 61.69 105 PHE A N 1
ATOM 827 C CA . PHE A 1 105 ? 3.025 3.863 14.931 1.00 61.69 105 PHE A CA 1
ATOM 828 C C . PHE A 1 105 ? 2.992 5.284 14.343 1.00 61.69 105 PHE A C 1
ATOM 830 O O . PHE A 1 105 ? 3.095 6.255 15.092 1.00 61.69 105 PHE A O 1
ATOM 837 N N . HIS A 1 106 ? 2.806 5.431 13.027 1.00 59.56 106 HIS A N 1
ATOM 838 C CA . HIS A 1 106 ? 2.842 6.728 12.340 1.00 59.56 106 HIS A CA 1
ATOM 839 C C . HIS A 1 106 ? 1.470 7.200 11.831 1.00 59.56 106 HIS A C 1
ATOM 841 O O . HIS A 1 106 ? 1.357 8.286 11.257 1.00 59.56 106 HIS A O 1
ATOM 847 N N . GLN A 1 107 ? 0.396 6.453 12.113 1.00 57.34 107 GLN A N 1
ATOM 848 C CA . GLN A 1 107 ? -0.964 6.783 11.662 1.00 57.34 107 GLN A CA 1
ATOM 849 C C . GLN A 1 107 ? -1.550 8.059 12.304 1.00 57.34 107 GLN A C 1
ATOM 851 O O . GLN A 1 107 ? -2.534 8.596 11.792 1.00 57.34 107 GLN A O 1
ATOM 856 N N . GLY A 1 108 ? -0.953 8.564 13.392 1.00 55.03 108 GLY A N 1
ATOM 857 C CA . GLY A 1 108 ? -1.413 9.754 14.123 1.00 55.03 108 GLY A CA 1
ATOM 858 C C . GLY A 1 108 ? -0.824 11.098 13.672 1.00 55.03 108 GLY A C 1
ATOM 859 O O . GLY A 1 108 ? -1.329 12.139 14.083 1.00 55.03 108 GLY A O 1
ATOM 860 N N . ASN A 1 109 ? 0.216 11.111 12.828 1.00 56.69 109 ASN A N 1
ATOM 861 C CA . ASN A 1 109 ? 0.973 12.340 12.525 1.00 56.69 109 ASN A CA 1
ATOM 862 C C . ASN A 1 109 ? 0.562 13.048 11.223 1.00 56.69 109 ASN A C 1
ATOM 864 O O . ASN A 1 109 ? 1.060 14.139 10.930 1.00 56.69 109 ASN A O 1
ATOM 868 N N . SER A 1 110 ? -0.331 12.460 10.422 1.00 66.44 110 SER A N 1
ATOM 869 C CA . SER A 1 110 ? -0.742 13.074 9.158 1.00 66.44 110 SER A CA 1
ATOM 870 C C . SER A 1 110 ? -1.872 14.085 9.342 1.00 66.44 110 SER A C 1
ATOM 872 O O . SER A 1 110 ? -2.899 13.795 9.948 1.00 66.44 110 SER A O 1
ATOM 874 N N . LYS A 1 111 ? -1.706 15.264 8.732 1.00 78.25 111 LYS A N 1
ATOM 875 C CA . LYS A 1 111 ? -2.758 16.288 8.603 1.00 78.25 111 LYS A CA 1
ATOM 876 C C . LYS A 1 111 ? -3.702 16.032 7.420 1.00 78.25 111 LYS A C 1
ATOM 878 O O . LYS A 1 111 ? -4.680 16.757 7.265 1.00 78.25 111 LYS A O 1
ATOM 883 N N . ASP A 1 112 ? -3.394 15.060 6.559 1.00 87.12 112 ASP A N 1
ATOM 884 C CA . ASP A 1 112 ? -4.224 14.726 5.400 1.00 87.12 112 ASP A CA 1
ATOM 885 C C . ASP A 1 112 ? -5.297 13.698 5.801 1.00 87.12 112 ASP A C 1
ATOM 887 O O . ASP A 1 112 ? -4.948 12.554 6.110 1.00 87.12 112 ASP A O 1
ATOM 891 N N . PRO A 1 113 ? -6.596 14.056 5.769 1.00 90.06 113 PRO A N 1
ATOM 892 C CA . PRO A 1 113 ? -7.670 13.160 6.194 1.00 90.06 113 PRO A CA 1
ATOM 893 C C . PRO A 1 113 ? -7.768 11.892 5.337 1.00 90.06 113 PRO A C 1
ATOM 895 O O . PRO A 1 113 ? -8.299 10.887 5.795 1.00 90.06 113 PRO A O 1
ATOM 898 N N . ARG A 1 114 ? -7.217 11.887 4.114 1.00 93.00 114 ARG A N 1
ATOM 899 C CA . ARG A 1 114 ? -7.219 10.710 3.228 1.00 93.00 114 ARG A CA 1
ATOM 900 C C . ARG A 1 114 ? -6.330 9.578 3.735 1.00 93.00 114 ARG A C 1
ATOM 902 O O . ARG A 1 114 ? -6.484 8.447 3.283 1.00 93.00 114 ARG A O 1
ATOM 909 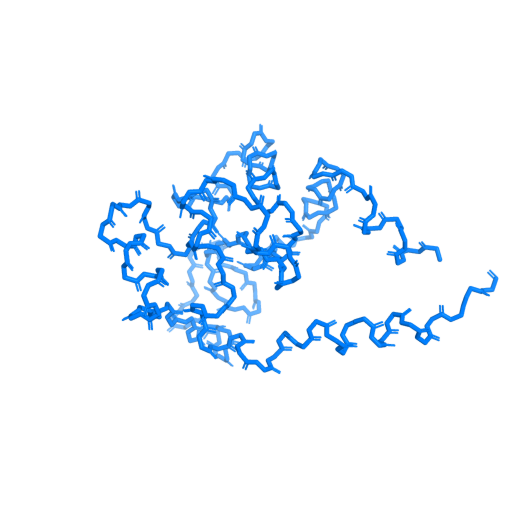N N . GLU A 1 115 ? -5.413 9.858 4.659 1.00 91.50 115 GLU A N 1
ATOM 910 C CA . GLU A 1 115 ? -4.489 8.854 5.196 1.00 91.50 115 GLU A CA 1
ATOM 911 C C . GLU A 1 115 ? -5.180 7.831 6.099 1.00 91.50 115 GLU A C 1
ATOM 913 O O . GLU A 1 115 ? -4.648 6.740 6.303 1.00 91.50 115 GLU A O 1
ATOM 918 N N . VAL A 1 116 ? -6.405 8.119 6.555 1.00 92.69 116 VAL A N 1
ATOM 919 C CA . VAL A 1 116 ? -7.252 7.119 7.216 1.00 92.69 116 VAL A CA 1
ATOM 920 C C . VAL A 1 116 ? -7.498 5.900 6.317 1.00 92.69 116 VAL A C 1
ATOM 922 O O . VAL A 1 116 ? -7.550 4.779 6.806 1.00 92.69 116 VAL A O 1
ATOM 925 N N . LEU A 1 117 ? -7.532 6.088 4.992 1.00 95.81 117 LEU A N 1
ATOM 926 C CA . LEU A 1 117 ? -7.754 5.029 3.998 1.00 95.81 117 LEU A CA 1
ATOM 927 C C . LEU A 1 117 ? -6.514 4.158 3.738 1.00 95.81 117 LEU A C 1
ATOM 929 O O . LEU A 1 117 ? -6.525 3.318 2.838 1.00 95.81 117 LEU A O 1
ATOM 933 N N . ARG A 1 118 ? -5.428 4.377 4.485 1.00 94.06 118 ARG A N 1
ATOM 934 C CA . ARG A 1 118 ? -4.199 3.570 4.456 1.00 94.06 118 ARG A CA 1
ATOM 935 C C . ARG A 1 118 ? -3.970 2.804 5.754 1.00 94.06 118 ARG A C 1
ATOM 937 O O . ARG A 1 118 ? -2.896 2.235 5.936 1.00 94.06 118 ARG A O 1
ATOM 944 N N . ARG A 1 119 ? -4.923 2.834 6.687 1.00 90.50 119 ARG A N 1
ATOM 945 C CA . ARG A 1 119 ? -4.777 2.157 7.975 1.00 90.50 119 ARG A CA 1
ATOM 946 C C . ARG A 1 119 ? -4.919 0.653 7.805 1.00 90.50 119 ARG A C 1
ATOM 948 O O . ARG A 1 119 ? -5.881 0.178 7.210 1.00 90.50 119 ARG A O 1
ATOM 955 N N . LEU A 1 120 ? -3.978 -0.079 8.392 1.00 87.94 120 LEU A N 1
ATOM 956 C CA . LEU A 1 120 ? -3.993 -1.543 8.439 1.00 87.94 120 LEU A CA 1
ATOM 957 C C . LEU A 1 120 ? -5.260 -2.100 9.102 1.00 87.94 120 LEU A C 1
ATOM 959 O O . LEU A 1 120 ? -5.750 -3.146 8.697 1.00 87.94 120 LEU A O 1
ATOM 963 N N . GLU A 1 121 ? -5.813 -1.372 10.075 1.00 87.56 121 GLU A N 1
ATOM 964 C CA . GLU A 1 121 ? -7.036 -1.731 10.809 1.00 87.56 121 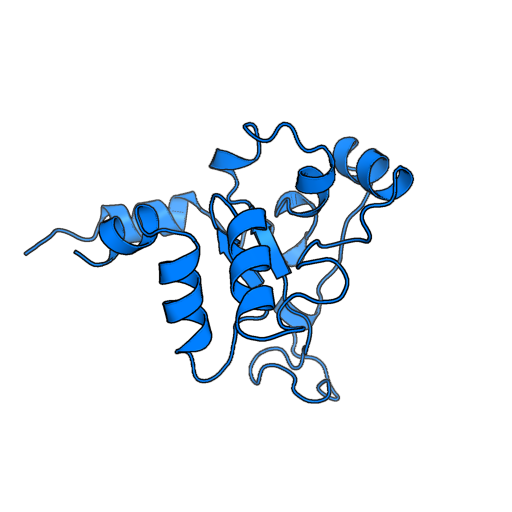GLU A CA 1
ATOM 965 C C . GLU A 1 121 ? -8.266 -1.878 9.906 1.00 87.56 121 GLU A C 1
ATOM 967 O O . GLU A 1 121 ? -9.205 -2.584 10.257 1.00 87.56 121 GLU A O 1
ATOM 972 N N . LEU A 1 122 ? -8.255 -1.255 8.723 1.00 91.75 122 LEU A N 1
ATOM 973 C CA . LEU A 1 122 ? -9.342 -1.392 7.760 1.00 91.75 122 LEU A CA 1
ATOM 974 C C . LEU A 1 122 ? -9.331 -2.748 7.043 1.00 91.75 122 LEU A C 1
ATOM 976 O O . LEU A 1 122 ? -10.303 -3.044 6.362 1.00 91.75 122 LEU A O 1
ATOM 980 N N . VAL A 1 123 ? -8.272 -3.560 7.159 1.00 91.69 123 VAL A N 1
ATOM 981 C CA . VAL A 1 123 ? -8.161 -4.874 6.502 1.00 91.69 123 VAL A CA 1
ATOM 982 C C . VAL A 1 123 ? -8.175 -5.979 7.563 1.00 91.69 123 VAL A C 1
ATOM 984 O O . VAL A 1 123 ? -7.131 -6.262 8.163 1.00 91.69 123 VAL A O 1
ATOM 987 N N . PRO A 1 124 ? -9.323 -6.642 7.796 1.00 90.12 124 PRO A N 1
ATOM 988 C CA . PRO A 1 124 ? -9.454 -7.657 8.840 1.00 90.12 124 PRO A CA 1
ATOM 989 C C . PRO A 1 124 ? -8.473 -8.821 8.681 1.00 90.12 124 PRO A C 1
ATOM 991 O O . PRO A 1 124 ? -8.027 -9.406 9.664 1.00 90.12 124 PRO A O 1
ATOM 994 N N . GLU A 1 125 ? -8.110 -9.172 7.445 1.00 87.06 125 GLU A N 1
ATOM 995 C CA . GLU A 1 125 ? -7.156 -10.245 7.176 1.00 87.06 125 GLU A CA 1
ATOM 996 C C . GLU A 1 125 ? -5.726 -9.908 7.603 1.00 87.06 125 GLU A C 1
ATOM 998 O O . GLU A 1 125 ? -4.956 -10.831 7.844 1.00 87.06 125 GLU A O 1
ATOM 1003 N N . LEU A 1 126 ? -5.366 -8.627 7.731 1.00 82.50 126 LEU A N 1
ATOM 1004 C CA . LEU A 1 126 ? -4.050 -8.201 8.222 1.00 82.50 126 LEU A CA 1
ATOM 1005 C C . LEU A 1 126 ? -4.000 -8.076 9.746 1.00 82.50 126 LEU A C 1
ATOM 1007 O O . LEU A 1 126 ? -2.910 -8.094 10.330 1.00 82.50 126 LEU A O 1
ATOM 1011 N N . THR A 1 127 ? -5.162 -7.962 10.396 1.00 72.06 127 THR A N 1
ATOM 1012 C CA . THR A 1 127 ? -5.272 -7.854 11.849 1.00 72.06 127 THR A CA 1
ATOM 1013 C C . THR A 1 127 ? -4.670 -9.094 12.515 1.00 72.06 127 THR A C 1
ATOM 1015 O O . THR A 1 127 ? -5.119 -10.218 12.310 1.00 72.06 127 THR A O 1
ATOM 1018 N N . GLY A 1 128 ? -3.613 -8.897 13.307 1.00 63.88 128 GLY A N 1
ATOM 1019 C CA . GLY A 1 128 ? -2.900 -9.974 14.005 1.00 63.88 128 GLY A CA 1
ATOM 1020 C C . GLY A 1 128 ? -1.829 -10.706 13.182 1.00 63.88 128 GLY A C 1
ATOM 1021 O O . GLY A 1 128 ? -0.983 -11.363 13.782 1.00 63.88 128 GLY A O 1
ATOM 1022 N N . LEU A 1 129 ? -1.801 -10.560 11.848 1.00 63.88 129 LEU A N 1
ATOM 1023 C CA . LEU A 1 129 ? -0.707 -11.068 11.002 1.00 63.88 129 LEU A CA 1
ATOM 1024 C C . LEU A 1 129 ? 0.484 -10.112 10.991 1.00 63.88 129 LEU A C 1
ATOM 1026 O O . LEU A 1 129 ? 1.634 -10.527 11.125 1.00 63.88 129 LEU A O 1
ATOM 1030 N N . ILE A 1 130 ? 0.204 -8.815 10.858 1.00 62.66 130 ILE A N 1
ATOM 1031 C CA . ILE A 1 130 ? 1.220 -7.768 10.935 1.00 62.66 130 ILE A CA 1
ATOM 1032 C C . ILE A 1 130 ? 1.311 -7.342 12.393 1.00 62.66 130 ILE A C 1
ATOM 1034 O O . ILE A 1 130 ? 0.753 -6.339 12.827 1.00 62.66 130 ILE A O 1
ATOM 1038 N N . ASN A 1 131 ? 1.997 -8.164 13.180 1.00 56.91 131 ASN A N 1
ATOM 1039 C CA . ASN A 1 131 ? 2.423 -7.761 14.505 1.00 56.91 131 ASN A CA 1
ATOM 1040 C C . ASN A 1 131 ? 3.693 -6.916 14.333 1.00 56.91 131 ASN A C 1
ATOM 1042 O O . ASN A 1 131 ? 4.801 -7.456 14.291 1.00 56.91 131 ASN A O 1
ATOM 1046 N N . SER A 1 132 ? 3.534 -5.596 14.189 1.00 53.09 132 SER A N 1
ATOM 1047 C CA . SER A 1 132 ? 4.663 -4.657 14.098 1.00 53.09 132 SER A CA 1
ATOM 1048 C C . SER A 1 132 ? 5.629 -4.840 15.275 1.00 53.09 132 SER A C 1
ATOM 1050 O O . SER A 1 132 ? 6.838 -4.766 15.089 1.00 53.09 132 SER A O 1
ATOM 1052 N N . GLN A 1 133 ? 5.127 -5.242 16.448 1.00 48.34 133 GLN A N 1
ATOM 1053 C CA . GLN A 1 133 ? 5.935 -5.594 17.614 1.00 48.34 133 GLN A CA 1
ATOM 1054 C C . GLN A 1 133 ? 6.752 -6.884 17.415 1.00 48.34 133 GLN A C 1
ATOM 1056 O O . GLN A 1 133 ? 7.878 -6.965 17.892 1.00 48.34 133 GLN A O 1
ATOM 1061 N N . CYS A 1 134 ? 6.232 -7.886 16.697 1.00 44.47 134 CYS A N 1
ATOM 1062 C CA . CYS A 1 134 ? 6.954 -9.123 16.369 1.00 44.47 134 CYS A CA 1
ATOM 1063 C C . CYS A 1 134 ? 8.023 -8.888 15.294 1.00 44.47 134 CYS A C 1
ATOM 1065 O O . CYS A 1 134 ? 9.120 -9.423 15.406 1.00 44.47 134 CYS A O 1
ATOM 1067 N N . VAL A 1 135 ? 7.756 -8.026 14.309 1.00 50.03 135 VAL A N 1
ATOM 1068 C CA . VAL A 1 135 ? 8.771 -7.559 13.349 1.00 50.03 135 VAL A CA 1
ATOM 1069 C C . VAL A 1 135 ? 9.848 -6.740 14.073 1.00 50.03 135 VAL A C 1
ATOM 1071 O O . VAL A 1 135 ? 11.042 -6.962 13.876 1.00 50.03 135 VAL A O 1
ATOM 1074 N N . GLU A 1 136 ? 9.463 -5.861 14.999 1.00 48.97 136 GLU A N 1
ATOM 1075 C CA . GLU A 1 136 ? 10.412 -5.127 15.837 1.00 48.97 136 GLU A CA 1
ATOM 1076 C C . GLU A 1 136 ? 11.204 -6.033 16.788 1.00 48.97 136 GLU A C 1
ATOM 1078 O O . GLU A 1 136 ? 12.392 -5.775 16.978 1.00 48.97 136 GLU A O 1
ATOM 1083 N N . GLN A 1 137 ? 10.612 -7.102 17.338 1.00 43.22 137 GLN A N 1
ATOM 1084 C CA . GLN A 1 137 ? 11.299 -8.098 18.174 1.00 43.22 137 GLN A CA 1
ATOM 1085 C C . GLN A 1 137 ? 12.227 -9.013 17.362 1.00 43.22 137 GLN A C 1
ATOM 1087 O O . GLN A 1 137 ? 13.366 -9.251 17.765 1.00 43.22 137 GLN A O 1
ATOM 1092 N N . LEU A 1 138 ? 11.791 -9.460 16.180 1.00 42.06 138 LEU A N 1
ATOM 1093 C CA . LEU A 1 138 ? 12.618 -10.189 15.215 1.00 42.06 138 LEU A CA 1
ATOM 1094 C C . LEU A 1 138 ? 13.869 -9.373 14.882 1.00 42.06 138 LEU A C 1
ATOM 1096 O O . LEU A 1 138 ? 14.987 -9.885 14.871 1.00 42.06 138 LEU A O 1
ATOM 1100 N N . PHE A 1 139 ? 13.693 -8.067 14.694 1.00 43.62 139 PHE A N 1
ATOM 1101 C CA . PHE A 1 139 ? 14.798 -7.168 14.440 1.00 43.62 139 PHE A CA 1
ATOM 1102 C C . PHE A 1 139 ? 15.522 -6.685 15.709 1.00 43.62 139 PHE A C 1
ATOM 1104 O O . PHE A 1 139 ? 16.652 -6.211 15.601 1.00 43.62 139 PHE A O 1
ATOM 1111 N N . SER A 1 140 ? 14.935 -6.727 16.910 1.00 44.50 140 SER A N 1
ATOM 1112 C CA . SER A 1 140 ? 15.613 -6.362 18.170 1.00 44.50 140 SER A CA 1
ATOM 1113 C C . SER A 1 140 ? 16.605 -7.439 18.610 1.00 44.50 140 SER A C 1
ATOM 1115 O O . SER A 1 140 ? 17.621 -7.109 19.217 1.00 44.50 140 SER A O 1
ATOM 1117 N N . GLY A 1 141 ? 16.362 -8.696 18.222 1.00 38.94 141 GLY A N 1
ATOM 1118 C CA . GLY A 1 141 ? 17.266 -9.827 18.439 1.00 38.94 141 GLY A CA 1
ATOM 1119 C C . GLY A 1 141 ? 18.456 -9.906 17.474 1.00 38.94 141 GLY A C 1
ATOM 1120 O O . GLY A 1 141 ? 19.414 -10.628 17.751 1.00 38.94 141 GLY A O 1
ATOM 1121 N N . MET A 1 142 ? 18.448 -9.160 16.362 1.00 37.75 142 MET A N 1
ATOM 1122 C CA . MET A 1 142 ? 19.581 -9.126 15.431 1.00 37.75 142 MET A CA 1
ATOM 1123 C C . MET A 1 142 ? 20.731 -8.298 16.018 1.00 37.75 142 MET A C 1
ATOM 1125 O O . MET A 1 142 ? 20.833 -7.091 15.787 1.00 37.75 142 MET A O 1
ATOM 1129 N N . ARG A 1 143 ? 21.611 -8.955 16.780 1.00 41.00 143 ARG A N 1
ATOM 1130 C CA . ARG A 1 143 ? 22.901 -8.389 17.189 1.00 41.00 143 ARG A CA 1
ATOM 1131 C C . ARG A 1 143 ? 23.760 -8.135 15.949 1.00 41.00 143 ARG A C 1
ATOM 1133 O O . ARG A 1 143 ? 23.920 -9.005 15.098 1.00 41.00 143 ARG A O 1
ATOM 1140 N N . THR A 1 144 ? 24.285 -6.922 15.849 1.00 39.12 144 THR A N 1
ATOM 1141 C CA . THR A 1 144 ? 25.346 -6.560 14.908 1.00 39.12 144 THR A CA 1
ATOM 1142 C C . THR A 1 144 ? 26.616 -7.327 15.268 1.00 39.12 144 THR A C 1
ATOM 1144 O O . THR A 1 144 ? 27.057 -7.235 16.414 1.00 39.12 144 THR A O 1
ATOM 1147 N N . PHE A 1 145 ? 27.163 -8.077 14.311 1.00 33.25 145 PHE A N 1
ATOM 1148 C CA . PHE A 1 145 ? 28.571 -8.472 14.317 1.00 33.25 145 PHE A CA 1
ATOM 1149 C C . PHE A 1 145 ? 29.412 -7.329 13.752 1.00 33.25 145 PHE A C 1
ATOM 1151 O O . PHE A 1 145 ? 28.892 -6.635 12.843 1.00 33.25 145 PHE A O 1
#

Radius of gyration: 15.53 Å; chains: 1; bounding box: 47×35×34 Å

Sequence (145 aa):
AVKFNLRAESPRDFVDLLLSWKHFPNISVYDYARGLALHANGRQPGVFDPFQGRLLDPTPENIKQASEGKVHVNMPWLKLPNMPADKDGHPLTGSSQHFALNDVFHQGNSKDPREVLRRLELVPELTGLINSQCVEQLFSGMRTF

Secondary structure (DSSP, 8-state):
-HHHHHHHS-HHHHHHHHHHSSS--SEEEETTHHHHHHHHHHHSTTTTTTTTT-SS---HHHHHHHHTT------GGGTS--SSPPTT--TTT-----EEEE-GGGTTS---GGGGGGBGGG-TTTTTT--HHHHHHHHHS----

Organism: NCBI:txid60296

InterPro domains:
  IPR039598 HMG domain-containing protein 3 [PTHR17609] (1-143)

Foldseek 3Di:
DVVVCCQPPDLQVVLVVQVPDPARDQEAEHQPLLSNLVNNCVVPNPQQPDCSQFLDNLDPVVLVCLVVLNAAREQCLVVPADVVADDSHDPSRSDSHHHRAYDPVNLPPDPDSSNSRRHPSRYPSCVPVPPVVVVVVVVVPDDDD

pLDDT: mean 81.92, std 18.64, range [33.03, 97.75]